Protein AF-A0A2V6PC06-F1 (afdb_monomer)

Radius of gyration: 14.91 Å; Cα contacts (8 Å, |Δi|>4): 81; chains: 1; bounding box: 37×32×38 Å

Structure (mmCIF, N/CA/C/O backbone):
data_AF-A0A2V6PC06-F1
#
_entry.id   AF-A0A2V6PC06-F1
#
loop_
_atom_site.group_PDB
_atom_site.id
_atom_site.type_symbol
_atom_site.label_atom_id
_atom_site.label_alt_id
_atom_site.label_comp_id
_atom_site.label_asym_id
_atom_site.label_entity_id
_atom_site.label_seq_id
_atom_site.pdbx_PDB_ins_code
_atom_site.Cartn_x
_atom_site.Cartn_y
_atom_site.Cartn_z
_atom_site.occupancy
_atom_site.B_iso_or_equiv
_atom_site.auth_seq_id
_atom_site.auth_comp_id
_atom_site.auth_asym_id
_atom_site.auth_atom_id
_atom_site.pdbx_PDB_model_num
ATOM 1 N N . MET A 1 1 ? 24.214 2.500 -16.877 1.00 36.25 1 MET A N 1
ATOM 2 C CA . MET A 1 1 ? 23.188 1.456 -17.055 1.00 36.25 1 MET A CA 1
ATOM 3 C C . MET A 1 1 ? 22.874 0.937 -15.667 1.00 36.25 1 MET A C 1
ATOM 5 O O . MET A 1 1 ? 23.649 0.161 -15.133 1.00 36.25 1 MET A O 1
ATOM 9 N N . SER A 1 2 ? 21.874 1.513 -15.006 1.00 41.78 2 SER A N 1
ATOM 10 C CA . SER A 1 2 ? 21.423 1.029 -13.702 1.00 41.78 2 SER A CA 1
ATOM 11 C C . SER A 1 2 ? 20.605 -0.231 -13.939 1.00 41.78 2 SER A C 1
ATOM 13 O O . SER A 1 2 ? 19.617 -0.174 -14.664 1.00 41.78 2 SER A O 1
ATOM 15 N N . ASP A 1 3 ? 21.072 -1.342 -13.379 1.00 44.47 3 ASP A N 1
ATOM 16 C CA . ASP A 1 3 ? 20.427 -2.652 -13.402 1.00 44.47 3 ASP A CA 1
ATOM 17 C C . ASP A 1 3 ? 18.937 -2.510 -13.053 1.00 44.47 3 ASP A C 1
ATOM 19 O O . ASP A 1 3 ? 18.581 -2.191 -11.916 1.00 44.47 3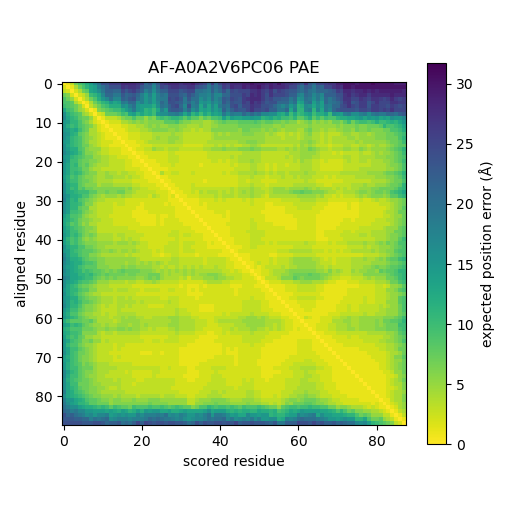 ASP A O 1
ATOM 23 N N . HIS A 1 4 ? 18.064 -2.712 -14.041 1.00 48.75 4 HIS A N 1
ATOM 24 C CA . HIS A 1 4 ? 16.606 -2.659 -13.875 1.00 48.75 4 HIS A CA 1
ATOM 25 C C . HIS A 1 4 ? 16.066 -3.804 -12.993 1.00 48.75 4 HIS A C 1
ATOM 27 O O . HIS A 1 4 ? 14.891 -3.802 -12.646 1.00 48.75 4 HIS A O 1
ATOM 33 N N . ASP A 1 5 ? 16.939 -4.731 -12.584 1.00 46.81 5 ASP A N 1
ATOM 34 C CA . ASP A 1 5 ? 16.669 -5.864 -11.693 1.00 46.81 5 ASP A CA 1
ATOM 35 C C . ASP A 1 5 ? 17.085 -5.610 -10.235 1.00 46.81 5 ASP A C 1
ATOM 37 O O . ASP A 1 5 ? 17.124 -6.535 -9.421 1.00 46.81 5 ASP A O 1
ATOM 41 N N . SER A 1 6 ? 17.433 -4.375 -9.858 1.00 52.31 6 SER A N 1
ATOM 42 C CA . SER A 1 6 ? 17.837 -4.083 -8.480 1.00 52.31 6 SER A CA 1
ATOM 43 C C . SER A 1 6 ? 16.620 -4.074 -7.548 1.00 52.31 6 SER A C 1
ATOM 45 O O . SER A 1 6 ? 16.055 -3.024 -7.231 1.00 52.31 6 SER A O 1
ATOM 47 N N . TYR A 1 7 ? 16.218 -5.267 -7.097 1.00 54.62 7 TYR A N 1
ATOM 48 C CA . TYR A 1 7 ? 15.315 -5.489 -5.970 1.00 54.62 7 TYR A CA 1
ATOM 49 C C . TYR A 1 7 ? 15.921 -4.836 -4.724 1.00 54.62 7 TYR A C 1
ATOM 51 O O . TYR A 1 7 ? 16.683 -5.447 -3.977 1.00 54.62 7 TYR A O 1
ATOM 59 N N . TRP A 1 8 ? 15.630 -3.546 -4.579 1.00 61.06 8 TRP A N 1
ATOM 60 C CA . TRP A 1 8 ? 15.506 -2.761 -3.358 1.00 61.06 8 TRP A CA 1
ATOM 61 C C . TRP A 1 8 ? 16.005 -3.461 -2.083 1.00 61.06 8 TRP A C 1
ATOM 63 O O . TRP A 1 8 ? 15.450 -4.504 -1.718 1.00 61.06 8 TRP A O 1
ATOM 73 N N . PRO A 1 9 ? 16.910 -2.878 -1.270 1.00 65.06 9 PRO A N 1
ATOM 74 C CA . PRO A 1 9 ? 16.914 -3.256 0.128 1.00 65.06 9 PRO A CA 1
ATOM 75 C C . PRO A 1 9 ? 15.637 -2.664 0.729 1.00 65.06 9 PRO A C 1
ATOM 77 O O . PRO A 1 9 ? 15.637 -1.553 1.261 1.00 65.06 9 PRO A O 1
ATOM 80 N N . LEU A 1 10 ? 14.526 -3.401 0.621 1.00 69.69 10 LEU A N 1
ATOM 81 C CA . LEU A 1 10 ? 13.370 -3.161 1.466 1.00 69.69 10 LEU A CA 1
ATOM 82 C C . LEU A 1 10 ? 13.898 -3.040 2.892 1.00 69.69 10 LEU A C 1
ATOM 84 O O . LEU A 1 10 ? 14.684 -3.904 3.309 1.00 69.69 10 LEU A O 1
ATOM 88 N N . PRO A 1 11 ? 13.524 -1.972 3.614 1.00 77.94 11 PRO A N 1
ATOM 89 C CA . PRO A 1 11 ? 14.014 -1.768 4.959 1.00 77.94 11 PRO A CA 1
ATOM 90 C C . PRO A 1 11 ? 13.922 -3.058 5.769 1.00 77.94 11 PRO A C 1
ATOM 92 O O . PRO A 1 11 ? 12.892 -3.734 5.743 1.00 77.94 11 PRO A O 1
ATOM 95 N N . TRP A 1 12 ? 15.008 -3.419 6.459 1.00 81.38 12 TRP A N 1
ATOM 96 C CA . TRP A 1 12 ? 15.164 -4.745 7.072 1.00 81.38 12 TRP A CA 1
ATOM 97 C C . TRP A 1 12 ? 13.955 -5.140 7.936 1.00 81.38 12 TRP A C 1
ATOM 99 O O . TRP A 1 12 ? 13.550 -6.299 7.947 1.00 81.38 12 TRP A O 1
ATOM 109 N N . TYR A 1 13 ? 13.338 -4.161 8.605 1.00 83.69 13 TYR A N 1
ATOM 110 C CA . TYR A 1 13 ? 12.182 -4.358 9.471 1.00 83.69 13 TYR A CA 1
ATOM 111 C C . TYR A 1 13 ? 10.941 -4.893 8.741 1.00 83.69 13 TYR A C 1
ATOM 113 O O . TYR A 1 13 ? 10.082 -5.487 9.389 1.00 83.69 13 TYR A O 1
ATOM 121 N N . LEU A 1 14 ? 10.832 -4.741 7.417 1.00 85.12 14 LEU A N 1
ATOM 122 C CA . LEU A 1 14 ? 9.750 -5.336 6.626 1.00 85.12 14 LEU A CA 1
ATOM 123 C C . LEU A 1 14 ? 9.904 -6.856 6.488 1.00 85.12 14 LEU A C 1
ATOM 125 O O . LEU A 1 14 ? 8.907 -7.549 6.304 1.00 85.12 14 LEU A O 1
ATOM 129 N N . ARG A 1 15 ? 11.115 -7.405 6.675 1.00 85.50 15 ARG A N 1
ATOM 130 C CA . ARG A 1 15 ? 11.359 -8.860 6.643 1.00 85.50 15 ARG A CA 1
ATOM 131 C C . ARG A 1 15 ? 10.679 -9.619 7.783 1.00 85.50 15 ARG A C 1
ATOM 133 O O . ARG A 1 15 ? 10.611 -10.841 7.737 1.00 85.50 15 ARG A O 1
ATOM 140 N N . ARG A 1 16 ? 10.159 -8.920 8.800 1.00 90.75 16 ARG A N 1
ATOM 141 C CA . ARG A 1 16 ? 9.359 -9.540 9.869 1.00 90.75 16 ARG A CA 1
ATOM 142 C C . ARG A 1 16 ? 8.019 -10.092 9.366 1.00 90.75 16 ARG A C 1
ATOM 144 O O . ARG A 1 16 ? 7.419 -10.924 10.038 1.00 90.75 16 ARG A O 1
ATOM 151 N N . PHE A 1 17 ? 7.522 -9.598 8.231 1.00 91.50 17 PHE A N 1
ATOM 152 C CA . PHE A 1 17 ? 6.275 -10.067 7.640 1.00 91.50 17 PHE A CA 1
ATOM 153 C C . PHE A 1 17 ? 6.541 -11.313 6.793 1.00 91.50 17 PHE A C 1
ATOM 155 O O . PHE A 1 17 ? 7.352 -11.288 5.875 1.00 91.50 17 PHE A O 1
ATOM 162 N N . THR A 1 18 ? 5.846 -12.408 7.101 1.00 91.38 18 THR A N 1
ATOM 163 C CA . THR A 1 18 ? 6.076 -13.721 6.470 1.00 91.38 18 THR A CA 1
ATOM 164 C C . THR A 1 18 ? 5.108 -14.039 5.331 1.00 91.38 18 THR A C 1
ATOM 166 O O . THR A 1 18 ? 5.341 -14.973 4.571 1.00 91.38 18 THR A O 1
ATOM 169 N N . ARG A 1 19 ? 4.021 -13.272 5.194 1.00 93.56 19 ARG A N 1
ATOM 170 C CA . ARG A 1 19 ? 3.019 -13.408 4.124 1.00 93.56 19 ARG A CA 1
ATOM 171 C C . ARG A 1 19 ? 3.140 -12.236 3.159 1.00 93.56 19 ARG A C 1
ATOM 173 O O . ARG A 1 19 ? 2.320 -11.325 3.179 1.00 93.56 19 ARG A O 1
ATOM 180 N N . VAL A 1 20 ? 4.213 -12.245 2.379 1.00 91.75 20 VAL A N 1
ATOM 181 C CA . VAL A 1 20 ? 4.553 -11.194 1.415 1.00 91.75 20 VAL A CA 1
ATOM 182 C C . VAL A 1 20 ? 4.829 -11.814 0.051 1.00 91.75 20 VAL A C 1
ATOM 184 O O . VAL A 1 20 ? 5.275 -12.956 -0.034 1.00 91.75 20 VAL A O 1
ATOM 187 N N . GLY A 1 21 ? 4.576 -11.053 -1.006 1.00 89.94 21 GLY A N 1
ATOM 188 C CA . GLY A 1 21 ? 5.049 -11.362 -2.349 1.00 89.94 21 GLY A CA 1
ATOM 189 C C . GLY A 1 21 ? 5.777 -10.156 -2.932 1.00 89.94 21 GLY A C 1
ATOM 190 O O . GLY A 1 21 ? 5.602 -9.031 -2.4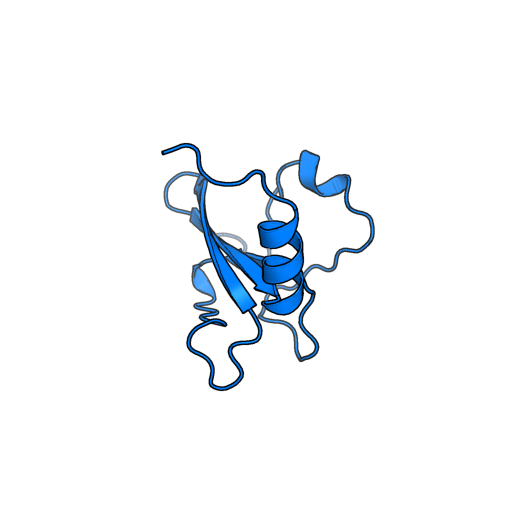58 1.00 89.94 21 GLY A O 1
ATOM 191 N N . TYR A 1 22 ? 6.611 -10.406 -3.936 1.00 88.56 22 TYR A N 1
ATOM 192 C CA . TYR A 1 22 ? 7.411 -9.390 -4.611 1.00 88.56 22 TYR A CA 1
ATOM 193 C C . TYR A 1 22 ? 7.122 -9.442 -6.105 1.00 88.56 22 TYR A C 1
ATOM 195 O O . TYR A 1 22 ? 7.104 -10.522 -6.694 1.00 88.56 22 TYR A O 1
ATOM 203 N N . TRP A 1 23 ? 6.903 -8.275 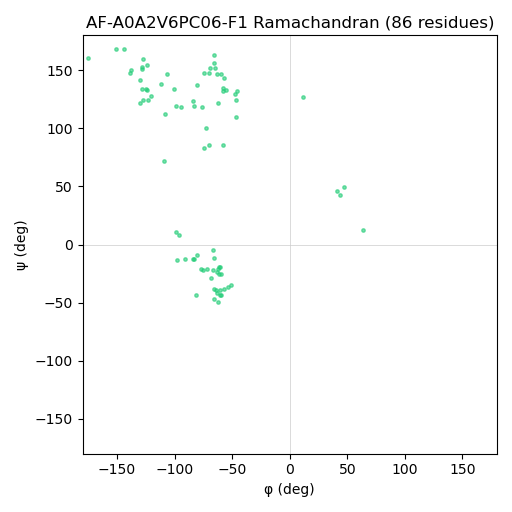-6.704 1.00 90.62 23 TRP A N 1
ATOM 204 C CA . TRP A 1 23 ? 6.600 -8.127 -8.123 1.00 90.62 23 TRP A CA 1
ATOM 205 C C . TRP A 1 23 ? 7.358 -6.933 -8.700 1.00 90.62 23 TRP A C 1
ATOM 207 O O . TRP A 1 23 ? 7.552 -5.932 -8.013 1.00 90.62 23 TRP A O 1
ATOM 217 N N . ASN A 1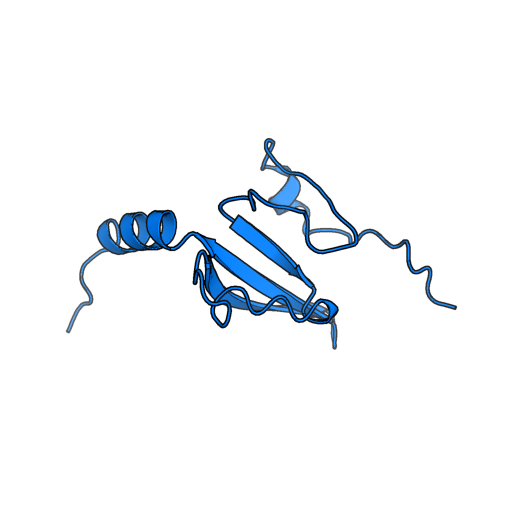 24 ? 7.729 -7.035 -9.978 1.00 89.81 24 ASN A N 1
ATOM 218 C CA . ASN A 1 24 ? 8.354 -5.951 -10.752 1.00 89.81 24 ASN A CA 1
ATOM 219 C C . ASN A 1 24 ? 7.337 -5.170 -11.596 1.00 89.81 24 ASN A C 1
ATOM 221 O O . ASN A 1 24 ? 7.700 -4.367 -12.448 1.00 89.81 24 ASN A O 1
ATOM 225 N N . ASN A 1 25 ? 6.056 -5.446 -11.387 1.00 91.00 25 ASN A N 1
ATOM 226 C CA . ASN A 1 25 ? 4.918 -4.808 -12.021 1.00 91.00 25 ASN A CA 1
ATOM 227 C C . ASN A 1 25 ? 3.741 -4.861 -11.045 1.00 91.00 25 ASN A C 1
ATOM 229 O O . ASN A 1 25 ? 3.776 -5.596 -10.056 1.00 91.00 25 ASN A O 1
ATOM 233 N N . ILE A 1 26 ? 2.673 -4.122 -11.336 1.00 91.50 26 ILE A N 1
ATOM 234 C CA . ILE A 1 26 ? 1.430 -4.256 -10.575 1.00 91.50 26 ILE A CA 1
ATOM 235 C C . ILE A 1 26 ? 0.903 -5.692 -10.752 1.00 91.50 26 ILE A C 1
ATOM 237 O O . ILE A 1 26 ? 0.723 -6.114 -11.901 1.00 91.50 26 ILE A O 1
ATOM 241 N N . PRO A 1 27 ? 0.713 -6.465 -9.663 1.00 92.12 27 PRO A N 1
ATOM 242 C CA . PRO A 1 27 ? 0.216 -7.829 -9.766 1.00 92.12 27 PRO A CA 1
ATOM 243 C C . PRO A 1 27 ? -1.228 -7.849 -10.284 1.00 92.12 27 PRO A C 1
ATOM 245 O O . PRO A 1 27 ? -1.951 -6.860 -10.129 1.00 92.12 27 PRO A O 1
ATOM 248 N N . PRO A 1 28 ? -1.665 -8.963 -10.896 1.00 89.50 28 PRO A N 1
ATOM 249 C CA . PRO A 1 28 ? -3.067 -9.145 -11.243 1.00 89.50 28 PRO A CA 1
ATOM 250 C C . PRO A 1 28 ? -3.933 -9.246 -9.981 1.00 89.50 28 PRO A C 1
ATOM 252 O O . PRO A 1 28 ? -3.438 -9.542 -8.892 1.00 89.50 28 PRO A O 1
ATOM 255 N N . ASP A 1 29 ? -5.240 -9.057 -10.146 1.00 88.50 29 ASP A N 1
ATOM 256 C CA . ASP A 1 29 ? -6.192 -9.275 -9.064 1.00 88.50 29 ASP A CA 1
ATOM 257 C C . ASP A 1 29 ? -6.212 -10.745 -8.593 1.00 88.50 29 ASP A C 1
ATOM 259 O O . ASP A 1 29 ? -6.075 -11.664 -9.409 1.00 88.50 29 ASP A O 1
ATOM 263 N N . PRO A 1 30 ? -6.442 -10.993 -7.290 1.00 90.31 30 PRO A N 1
ATOM 264 C CA . PRO A 1 30 ? -6.670 -9.992 -6.249 1.00 90.31 30 PRO A CA 1
ATOM 265 C C . PRO A 1 30 ? -5.367 -9.367 -5.722 1.00 90.31 30 PRO A C 1
ATOM 267 O O . PRO A 1 30 ? -4.400 -10.068 -5.421 1.00 90.31 30 PRO A O 1
ATOM 270 N N . LEU A 1 31 ? -5.380 -8.045 -5.534 1.00 93.75 31 LEU A N 1
ATOM 271 C CA . LEU A 1 31 ? -4.312 -7.324 -4.836 1.00 93.75 31 LEU A CA 1
ATOM 272 C C . LEU A 1 31 ? -4.230 -7.735 -3.356 1.00 93.75 31 LEU A C 1
ATOM 274 O O . LEU A 1 31 ? -5.231 -8.104 -2.735 1.00 93.75 31 LEU A O 1
ATOM 278 N N . ALA A 1 32 ? -3.034 -7.643 -2.770 1.00 95.75 32 ALA A N 1
ATOM 279 C CA . ALA A 1 32 ? -2.864 -7.845 -1.335 1.00 95.75 32 ALA A CA 1
ATOM 280 C C . ALA A 1 32 ? -3.484 -6.671 -0.549 1.00 95.75 32 ALA A C 1
ATOM 282 O O . ALA A 1 32 ? -3.385 -5.539 -1.011 1.00 95.75 32 ALA A O 1
ATOM 283 N N . PRO A 1 33 ? -4.026 -6.881 0.670 1.00 96.75 33 PRO A N 1
ATOM 284 C CA . PRO A 1 33 ? -4.676 -5.808 1.436 1.00 96.75 33 PRO A CA 1
ATOM 285 C C . PRO A 1 33 ? -3.778 -4.615 1.793 1.00 96.75 33 PRO A C 1
ATOM 287 O O . PRO A 1 33 ? -4.268 -3.547 2.160 1.00 96.75 33 PRO A O 1
ATOM 290 N N . ILE A 1 34 ? -2.459 -4.813 1.750 1.00 96.06 34 ILE A N 1
ATOM 291 C CA . ILE A 1 34 ? -1.450 -3.769 1.901 1.00 96.06 34 ILE A CA 1
ATOM 292 C C . ILE A 1 34 ? -0.507 -3.886 0.710 1.00 96.06 34 ILE A C 1
ATOM 294 O O . ILE A 1 34 ? 0.102 -4.938 0.503 1.00 96.06 34 I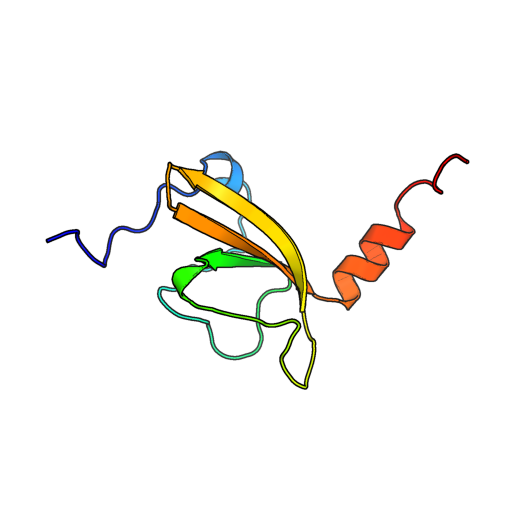LE A O 1
ATOM 298 N N . MET A 1 35 ? -0.351 -2.792 -0.027 1.00 95.56 35 MET A N 1
ATOM 299 C CA . MET A 1 35 ? 0.546 -2.695 -1.172 1.00 95.56 35 MET A CA 1
ATOM 300 C C . MET A 1 35 ? 1.571 -1.588 -0.908 1.00 95.56 35 MET A C 1
ATOM 302 O O . MET A 1 35 ? 1.206 -0.464 -0.571 1.00 95.56 35 MET A O 1
ATOM 306 N N . ILE A 1 36 ? 2.857 -1.908 -1.059 1.00 94.12 36 ILE A N 1
ATOM 307 C CA . ILE A 1 36 ? 3.954 -0.932 -1.071 1.00 94.12 36 ILE A CA 1
ATOM 308 C C . ILE A 1 36 ? 4.440 -0.867 -2.509 1.00 94.12 36 ILE A C 1
ATOM 310 O O . ILE A 1 36 ? 4.975 -1.852 -3.019 1.00 94.12 36 ILE A O 1
ATOM 314 N N . VAL A 1 37 ? 4.217 0.264 -3.166 1.00 93.81 37 VAL A N 1
ATOM 315 C CA . VAL A 1 37 ? 4.379 0.376 -4.616 1.00 93.81 37 VAL A CA 1
ATOM 316 C C . VAL A 1 37 ? 5.350 1.500 -4.935 1.00 93.81 37 VAL A C 1
ATOM 318 O O . VAL A 1 37 ? 5.234 2.583 -4.376 1.00 93.81 37 VAL A O 1
ATOM 321 N N . SER A 1 38 ? 6.321 1.261 -5.820 1.00 92.19 38 SER A N 1
ATOM 322 C CA . SER A 1 38 ? 7.147 2.354 -6.352 1.00 92.19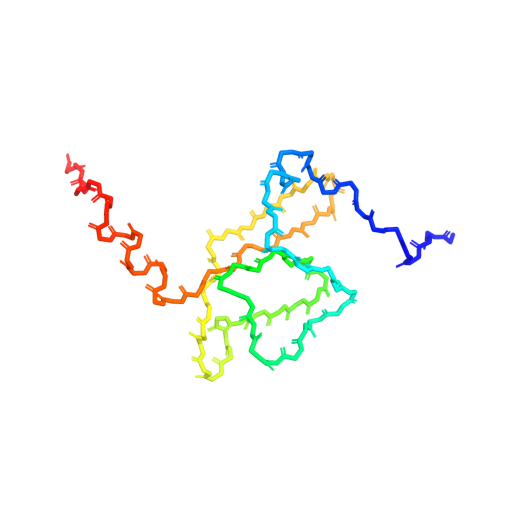 38 SER A CA 1
ATOM 323 C C . SER A 1 38 ? 6.247 3.385 -7.032 1.00 92.19 38 SER A C 1
ATOM 325 O O . SER A 1 38 ? 5.395 3.004 -7.837 1.00 92.19 38 SER A O 1
ATOM 327 N N . SER A 1 39 ? 6.466 4.675 -6.769 1.00 92.62 39 SER A N 1
ATOM 328 C CA . SER A 1 39 ? 5.695 5.752 -7.415 1.00 92.62 39 SER A CA 1
ATOM 329 C C . SER A 1 39 ? 5.861 5.763 -8.942 1.00 92.62 39 SER A C 1
ATOM 331 O O . SER A 1 39 ? 5.040 6.316 -9.668 1.00 92.62 39 SER A O 1
ATOM 333 N N . GLU A 1 40 ? 6.918 5.126 -9.456 1.00 92.31 40 GLU A N 1
ATOM 334 C CA . GLU A 1 40 ? 7.163 4.955 -10.894 1.00 92.31 40 GLU A CA 1
ATOM 335 C C . GLU A 1 40 ? 6.084 4.111 -11.589 1.00 92.31 40 GLU A C 1
ATOM 337 O O . GLU A 1 40 ? 5.885 4.255 -12.793 1.00 92.31 40 GLU A O 1
ATOM 342 N N . PHE A 1 41 ? 5.366 3.255 -10.851 1.00 92.25 41 PHE A N 1
ATOM 343 C CA . PHE A 1 41 ? 4.289 2.439 -11.418 1.00 92.25 41 PHE A CA 1
ATOM 344 C C . PHE A 1 41 ? 2.963 3.184 -11.579 1.00 92.25 41 PHE A C 1
ATOM 346 O O . PHE A 1 41 ? 2.059 2.624 -12.197 1.00 92.25 41 PHE A O 1
ATOM 353 N N . GLN A 1 42 ? 2.833 4.402 -11.035 1.00 91.56 42 GLN A N 1
ATOM 354 C CA . GLN A 1 42 ? 1.625 5.231 -11.144 1.00 91.56 42 GLN A CA 1
ATOM 355 C C . GLN A 1 42 ? 0.343 4.433 -10.833 1.00 91.56 42 GLN A C 1
ATOM 357 O O . GLN A 1 42 ? -0.598 4.396 -11.626 1.00 91.56 42 GLN A O 1
ATOM 362 N N . ALA A 1 43 ? 0.337 3.713 -9.705 1.00 92.88 43 ALA A N 1
ATOM 363 C CA . ALA A 1 43 ? -0.659 2.674 -9.443 1.00 92.88 43 ALA A CA 1
ATOM 364 C C . ALA A 1 43 ? -2.089 3.215 -9.325 1.00 92.88 43 ALA A C 1
ATOM 366 O O . ALA A 1 43 ? -3.021 2.554 -9.808 1.00 92.88 43 ALA A O 1
ATOM 367 N N . ALA A 1 44 ? -2.226 4.382 -8.678 1.00 92.19 44 ALA A N 1
ATOM 368 C CA . ALA A 1 44 ? -3.448 5.179 -8.546 1.00 92.19 44 ALA A CA 1
ATOM 369 C C . ALA A 1 44 ? -4.694 4.335 -8.216 1.00 92.19 44 ALA A C 1
ATOM 371 O O . ALA A 1 44 ? -5.753 4.497 -8.820 1.00 92.19 44 ALA A O 1
ATOM 372 N N . PHE A 1 45 ? -4.563 3.364 -7.298 1.00 92.94 45 PHE A N 1
ATOM 373 C CA . PHE A 1 45 ? -5.643 2.417 -6.971 1.00 92.94 45 PHE A CA 1
ATOM 374 C C . PHE A 1 45 ? -6.913 3.108 -6.447 1.00 92.94 45 PHE A C 1
ATOM 376 O O . PHE A 1 45 ? -8.013 2.570 -6.579 1.00 92.94 45 PHE A O 1
ATOM 383 N N . ASP A 1 46 ? -6.756 4.291 -5.866 1.00 89.81 46 ASP A N 1
ATOM 384 C CA . ASP A 1 46 ? -7.803 5.167 -5.352 1.00 89.81 46 ASP A CA 1
ATOM 385 C C . ASP A 1 46 ? -8.559 5.947 -6.443 1.00 89.81 46 ASP A C 1
ATOM 387 O O . ASP A 1 46 ? -9.717 6.327 -6.232 1.00 89.81 46 ASP A O 1
ATOM 391 N N . ASP A 1 47 ? -7.957 6.102 -7.623 1.00 90.69 47 ASP A N 1
ATOM 392 C CA . ASP A 1 47 ? -8.580 6.714 -8.803 1.00 90.69 47 ASP A CA 1
ATOM 393 C C . ASP A 1 47 ? -9.286 5.692 -9.708 1.00 90.69 47 ASP A C 1
ATOM 395 O O . ASP A 1 47 ? -10.065 6.065 -10.592 1.00 90.69 47 ASP A O 1
ATOM 399 N N . ARG A 1 48 ? -9.057 4.391 -9.492 1.00 89.62 48 ARG A N 1
ATOM 400 C CA . ARG A 1 48 ? -9.706 3.330 -10.275 1.00 89.62 48 ARG A CA 1
ATOM 401 C C . ARG A 1 48 ? -11.207 3.238 -9.973 1.00 89.62 48 ARG A C 1
ATOM 403 O O . ARG A 1 48 ? -11.617 3.535 -8.851 1.00 89.62 48 ARG A O 1
ATOM 410 N N . PRO A 1 49 ? -12.048 2.776 -10.918 1.00 88.69 49 PRO A N 1
ATOM 411 C CA . PRO A 1 49 ? -13.494 2.660 -10.707 1.00 88.69 49 PRO A CA 1
ATOM 412 C C . PRO A 1 49 ? -13.890 1.855 -9.460 1.00 88.69 49 PRO A C 1
ATOM 414 O O . PRO A 1 49 ? -14.853 2.205 -8.779 1.00 88.69 49 PRO A O 1
ATOM 417 N N . GLU A 1 50 ? -13.144 0.797 -9.144 1.00 88.69 50 GLU A N 1
ATOM 418 C CA . GLU A 1 50 ? -13.393 -0.085 -8.004 1.00 88.69 50 GLU A CA 1
ATOM 419 C C . GLU A 1 50 ? -12.992 0.512 -6.647 1.00 88.69 50 GLU A C 1
ATOM 421 O O . GLU A 1 50 ? -13.507 0.057 -5.623 1.00 88.69 50 GLU A O 1
ATOM 426 N N . LYS A 1 51 ? -12.084 1.503 -6.626 1.00 88.50 51 LYS A N 1
ATOM 427 C CA . LYS A 1 51 ? -11.540 2.152 -5.414 1.00 88.50 51 LYS A CA 1
ATOM 428 C C . LYS A 1 51 ? -11.241 1.165 -4.281 1.00 88.50 51 LYS A C 1
ATOM 430 O O . LYS A 1 51 ? -11.639 1.367 -3.132 1.00 88.50 51 LYS A O 1
ATOM 435 N N . SER A 1 52 ? -10.588 0.052 -4.614 1.00 93.38 52 SER A N 1
ATOM 436 C CA . SER A 1 52 ? -10.365 -1.060 -3.682 1.00 93.38 52 SER A CA 1
ATOM 437 C C . SER A 1 52 ? -9.399 -0.693 -2.552 1.00 93.38 52 SER A C 1
ATOM 439 O O . SER A 1 52 ? -9.525 -1.201 -1.434 1.00 93.38 52 SER A O 1
ATOM 441 N N . HIS A 1 53 ? -8.473 0.226 -2.828 1.00 96.75 53 HIS A N 1
ATOM 442 C CA . HIS A 1 53 ? -7.456 0.703 -1.901 1.00 96.75 53 HIS A CA 1
ATOM 443 C C . HIS A 1 53 ? -7.458 2.230 -1.830 1.00 96.75 53 HIS A C 1
ATOM 445 O O . HIS A 1 53 ? -7.809 2.901 -2.796 1.00 96.75 53 HIS A O 1
ATOM 451 N N . LEU A 1 54 ? -7.030 2.768 -0.690 1.00 95.94 54 LEU A N 1
ATOM 452 C CA . LEU A 1 54 ? -6.714 4.187 -0.520 1.00 95.94 54 LEU A CA 1
ATOM 453 C C . LEU A 1 54 ? -5.200 4.393 -0.441 1.00 95.94 54 LEU A C 1
ATOM 455 O O . LEU A 1 54 ? -4.504 3.547 0.129 1.00 95.94 54 LEU A O 1
ATOM 459 N N . MET A 1 55 ? -4.695 5.521 -0.950 1.00 96.06 55 MET A N 1
ATOM 460 C CA . MET A 1 55 ? -3.318 5.935 -0.687 1.00 96.06 55 MET A CA 1
ATOM 461 C C . MET A 1 55 ? -3.210 6.431 0.762 1.00 96.06 55 MET A C 1
ATOM 463 O O . MET A 1 55 ? -3.598 7.548 1.095 1.00 96.06 55 MET A O 1
ATOM 467 N N . ALA A 1 56 ? -2.708 5.572 1.646 1.00 95.62 56 ALA A N 1
ATOM 468 C CA . ALA A 1 56 ? -2.539 5.859 3.069 1.00 95.62 56 ALA A CA 1
ATOM 469 C C . ALA A 1 56 ? -1.229 6.604 3.376 1.00 95.62 56 ALA A C 1
ATOM 471 O O . ALA A 1 56 ? -1.050 7.107 4.485 1.00 95.62 56 ALA A O 1
ATOM 472 N N . GLY A 1 57 ? -0.301 6.678 2.420 1.00 95.25 57 GLY A N 1
ATOM 473 C CA . GLY A 1 57 ? 0.907 7.478 2.580 1.00 95.25 57 GLY A CA 1
ATOM 474 C C . GLY A 1 57 ? 1.790 7.523 1.341 1.00 95.25 57 GLY A C 1
ATOM 475 O O . GLY A 1 57 ? 1.719 6.658 0.472 1.00 95.25 57 GLY A O 1
ATOM 476 N N . TYR A 1 58 ? 2.654 8.535 1.311 1.00 95.38 58 TYR A N 1
ATOM 477 C CA . TYR A 1 58 ? 3.670 8.752 0.290 1.00 95.38 58 TYR A CA 1
ATOM 478 C C . TYR A 1 58 ? 5.009 8.991 0.983 1.00 95.38 58 TYR A C 1
ATOM 480 O O . TYR A 1 58 ? 5.133 9.893 1.815 1.00 95.38 58 TYR A O 1
ATOM 488 N N . PHE A 1 59 ? 6.003 8.161 0.683 1.00 92.44 59 PHE A N 1
ATOM 489 C CA . PHE A 1 59 ? 7.248 8.107 1.443 1.00 92.44 59 PHE A CA 1
ATOM 490 C C . PHE A 1 59 ? 8.455 8.189 0.522 1.00 92.44 59 PHE A C 1
ATOM 492 O O . PHE A 1 59 ? 8.492 7.569 -0.537 1.00 92.44 59 PHE A O 1
ATOM 499 N N . GLN A 1 60 ? 9.486 8.904 0.964 1.00 91.50 60 GLN A N 1
ATOM 500 C CA . GLN A 1 60 ? 10.789 8.915 0.312 1.00 91.50 60 GLN A CA 1
ATOM 501 C C . GLN A 1 60 ? 11.696 7.880 0.982 1.00 91.50 60 GLN A C 1
ATOM 503 O O . GLN A 1 60 ? 11.987 8.010 2.170 1.00 91.50 60 GLN A O 1
ATOM 508 N N . LEU A 1 61 ? 12.169 6.866 0.245 1.00 84.38 61 LEU A N 1
ATOM 509 C CA . LEU A 1 61 ? 13.137 5.921 0.821 1.00 84.38 61 LEU A CA 1
ATOM 510 C C . LEU A 1 61 ? 14.563 6.474 0.787 1.00 84.38 61 LEU A C 1
ATOM 512 O O . LEU A 1 61 ? 15.327 6.312 1.736 1.00 84.38 61 LEU A O 1
ATOM 516 N N . ARG A 1 62 ? 14.936 7.081 -0.339 1.00 85.25 62 ARG A N 1
ATOM 517 C CA . ARG A 1 62 ? 16.226 7.745 -0.553 1.00 85.25 62 ARG A CA 1
ATOM 518 C C . ARG A 1 62 ? 16.009 8.976 -1.434 1.00 85.25 62 ARG A C 1
ATOM 520 O O . ARG A 1 62 ? 14.928 9.085 -2.019 1.00 85.25 62 ARG A O 1
ATOM 527 N N . PRO A 1 63 ? 16.997 9.879 -1.576 1.00 91.62 63 PRO A N 1
ATOM 528 C CA . PRO A 1 63 ? 16.859 11.029 -2.459 1.00 91.62 63 PRO A CA 1
ATOM 529 C C . PRO A 1 63 ? 16.305 10.618 -3.826 1.00 91.62 63 PRO A C 1
ATOM 531 O O . PRO A 1 63 ? 16.834 9.717 -4.474 1.00 91.62 63 PRO A O 1
ATOM 534 N N . GLN A 1 64 ? 15.203 11.267 -4.202 1.00 89.00 64 GLN A N 1
ATOM 535 C CA . GLN A 1 64 ? 14.491 11.085 -5.471 1.00 89.00 64 GLN A CA 1
ATOM 536 C C . GLN A 1 64 ? 13.868 9.703 -5.722 1.00 89.00 64 GLN A C 1
ATOM 538 O O . GLN A 1 64 ? 13.426 9.464 -6.841 1.00 89.00 64 GLN A O 1
ATOM 543 N N . VAL A 1 65 ? 13.770 8.820 -4.721 1.00 87.88 65 VAL A N 1
ATOM 544 C CA . VAL A 1 65 ? 12.993 7.583 -4.878 1.00 87.88 65 VAL A CA 1
ATOM 545 C C . VAL A 1 65 ? 11.915 7.444 -3.827 1.00 87.88 65 VAL A C 1
ATOM 547 O O . VAL A 1 65 ? 12.184 7.468 -2.620 1.00 87.88 65 VAL A O 1
ATOM 550 N N . PHE A 1 66 ? 10.697 7.270 -4.325 1.00 91.31 66 PHE A N 1
ATOM 551 C CA . PHE A 1 66 ? 9.476 7.323 -3.551 1.00 91.31 66 PHE A CA 1
ATOM 552 C C . PHE A 1 66 ? 8.665 6.044 -3.706 1.00 91.31 66 PHE A C 1
ATOM 554 O O . PHE A 1 66 ? 8.769 5.322 -4.699 1.00 91.31 66 PHE A O 1
ATOM 561 N N . PHE A 1 67 ? 7.855 5.769 -2.694 1.00 93.06 67 PHE A N 1
ATOM 562 C CA . PHE A 1 67 ? 6.864 4.715 -2.736 1.00 93.06 67 PHE A CA 1
ATOM 563 C C . PHE A 1 67 ? 5.554 5.182 -2.112 1.00 93.06 67 PHE A C 1
ATOM 565 O O . PHE A 1 67 ? 5.521 6.007 -1.193 1.00 93.06 67 PHE A O 1
ATOM 572 N N . GLU A 1 68 ? 4.480 4.606 -2.617 1.00 95.38 68 GLU A N 1
ATOM 573 C CA . GLU A 1 68 ? 3.111 4.800 -2.182 1.00 95.38 68 GLU A CA 1
ATOM 574 C C . GLU A 1 68 ? 2.712 3.614 -1.299 1.00 95.38 68 GLU A C 1
ATOM 576 O O . GLU A 1 68 ? 2.989 2.450 -1.618 1.00 95.38 68 GLU A O 1
ATOM 581 N N . LEU A 1 69 ? 2.082 3.908 -0.164 1.00 95.75 69 LEU A N 1
ATOM 582 C CA . LEU A 1 69 ? 1.443 2.916 0.689 1.00 95.75 69 LEU A CA 1
ATOM 583 C C . LEU A 1 69 ? -0.046 2.911 0.384 1.00 95.75 69 LEU A C 1
ATOM 585 O O . LEU A 1 69 ? -0.738 3.896 0.642 1.00 95.75 69 LEU A O 1
ATOM 589 N N . TYR A 1 70 ? -0.538 1.769 -0.069 1.00 97.44 70 TYR A N 1
ATOM 590 C CA . TYR A 1 70 ? -1.953 1.541 -0.292 1.00 97.44 70 TYR A CA 1
ATOM 591 C C . TYR A 1 70 ? -2.507 0.524 0.697 1.00 97.44 70 TYR A C 1
ATOM 593 O O . TYR A 1 70 ? -1.874 -0.496 0.979 1.00 97.44 70 TYR A O 1
ATOM 601 N N . VAL A 1 71 ? -3.705 0.803 1.210 1.00 97.88 71 VAL A N 1
ATOM 602 C CA . VAL A 1 71 ? -4.414 -0.061 2.161 1.00 97.88 71 VAL A CA 1
ATOM 603 C C . VAL A 1 71 ? -5.821 -0.320 1.645 1.00 97.88 71 VAL A C 1
ATOM 605 O O . VAL A 1 71 ? -6.505 0.612 1.219 1.00 97.88 71 VAL A O 1
ATOM 608 N N . GLU A 1 72 ? -6.262 -1.576 1.686 1.00 97.69 72 GLU A N 1
ATOM 609 C CA . GLU A 1 72 ? -7.626 -1.957 1.323 1.00 97.69 72 GLU A CA 1
ATOM 610 C C . GLU A 1 72 ? -8.633 -1.149 2.150 1.00 97.69 72 GLU A C 1
ATOM 612 O O . GLU A 1 72 ? -8.532 -1.051 3.378 1.00 97.69 72 GLU A O 1
ATOM 617 N N . VAL A 1 73 ? -9.651 -0.598 1.489 1.00 96.44 73 VAL A N 1
ATOM 618 C CA . VAL A 1 73 ? -10.633 0.290 2.126 1.00 96.44 73 VAL A CA 1
ATOM 619 C C . VAL A 1 73 ? -11.332 -0.368 3.318 1.00 96.44 73 VAL A C 1
ATOM 621 O O . VAL A 1 73 ? -11.588 0.301 4.321 1.00 96.44 73 VAL A O 1
ATOM 624 N N . LYS A 1 74 ? -11.646 -1.668 3.247 1.00 95.69 74 LYS A N 1
ATOM 625 C CA . LYS A 1 74 ? -12.277 -2.384 4.370 1.00 95.69 74 LYS A CA 1
ATOM 626 C C . LYS A 1 74 ? -11.337 -2.467 5.570 1.00 95.69 74 LYS A C 1
ATOM 628 O O . LYS A 1 74 ? -11.747 -2.127 6.676 1.00 95.69 74 LYS A O 1
ATOM 633 N N . LEU A 1 75 ? -10.081 -2.848 5.336 1.00 96.69 75 LEU A N 1
ATOM 634 C CA . LEU A 1 75 ? -9.055 -2.931 6.373 1.00 96.69 75 LEU A CA 1
ATOM 635 C C . LEU A 1 75 ? -8.819 -1.569 7.037 1.00 96.69 75 LEU A C 1
ATOM 637 O O . LEU A 1 75 ? -8.764 -1.479 8.262 1.00 96.69 75 LEU A O 1
ATOM 641 N N . TRP A 1 76 ? -8.748 -0.500 6.244 1.00 96.00 76 TRP A N 1
ATOM 642 C CA . TRP A 1 76 ? -8.566 0.853 6.765 1.00 96.00 76 TRP A CA 1
ATOM 643 C C . TRP A 1 76 ? -9.725 1.319 7.641 1.00 96.00 76 TRP A C 1
ATOM 645 O O . TRP A 1 76 ? -9.498 1.892 8.703 1.00 96.00 76 TRP A O 1
ATOM 655 N N . ARG A 1 77 ? -10.973 1.035 7.248 1.00 95.44 77 ARG A N 1
ATOM 656 C CA . ARG A 1 77 ? -12.142 1.366 8.077 1.00 95.44 77 ARG A CA 1
ATOM 657 C C . ARG A 1 77 ? -12.096 0.662 9.429 1.00 95.44 77 ARG A C 1
ATOM 659 O O . ARG A 1 77 ? -12.390 1.298 10.437 1.00 95.44 77 ARG A O 1
ATOM 666 N N . GLU A 1 78 ? -11.729 -0.617 9.461 1.00 96.69 78 GLU A N 1
ATOM 667 C CA . GLU A 1 78 ? -11.590 -1.351 10.725 1.00 96.69 78 GLU A CA 1
ATOM 668 C C . GLU A 1 78 ? -10.447 -0.799 11.583 1.00 96.69 78 GLU A C 1
ATOM 670 O O . GLU A 1 78 ? -10.605 -0.647 12.793 1.00 96.69 78 GLU A O 1
ATOM 675 N N . TYR A 1 79 ? -9.331 -0.407 10.963 1.00 94.44 79 TYR A N 1
ATOM 676 C CA . TYR A 1 79 ? -8.243 0.261 11.671 1.00 94.44 79 TYR A CA 1
ATOM 677 C C . TYR A 1 79 ? -8.682 1.599 12.281 1.00 94.44 79 TYR A C 1
ATOM 679 O O . TYR A 1 79 ? -8.479 1.811 13.474 1.00 94.44 79 TYR A O 1
ATOM 687 N N . VAL A 1 80 ? -9.341 2.473 11.513 1.00 93.75 80 VAL A N 1
ATOM 688 C CA . VAL A 1 80 ? -9.805 3.786 11.999 1.00 93.75 80 VAL A CA 1
ATOM 689 C C . VAL A 1 80 ? -10.784 3.643 13.167 1.00 93.75 80 VAL A C 1
ATOM 691 O O . VAL A 1 80 ? -10.675 4.384 14.136 1.00 93.75 80 VAL A O 1
ATOM 694 N N . LYS A 1 81 ? -11.685 2.651 13.142 1.00 95.56 81 LYS A N 1
ATOM 695 C CA . LYS A 1 81 ? -12.587 2.359 14.276 1.00 95.56 81 LYS A CA 1
ATOM 696 C C . LYS A 1 81 ? -11.847 1.967 15.559 1.00 95.56 81 LYS A C 1
ATOM 698 O O . LYS A 1 81 ? -12.406 2.111 16.642 1.00 95.56 81 LYS A O 1
ATOM 703 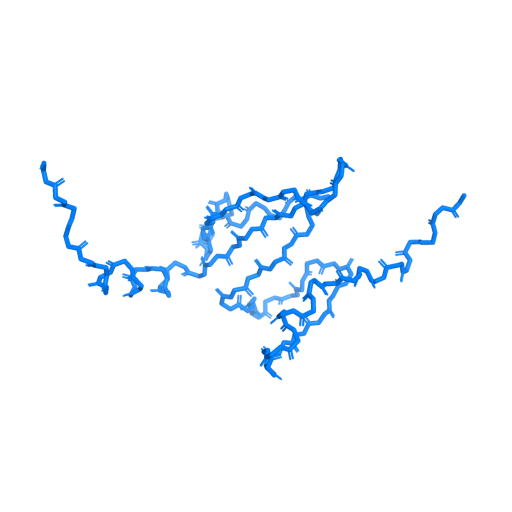N N . SER A 1 82 ? -10.633 1.428 15.438 1.00 95.25 82 SER A N 1
ATOM 704 C CA . SER A 1 82 ? -9.798 1.039 16.580 1.00 95.25 82 SER A CA 1
ATOM 705 C C . SER A 1 82 ? -8.998 2.204 17.172 1.00 95.25 82 SER A C 1
ATOM 707 O O . SER A 1 82 ? -8.438 2.063 18.260 1.00 95.25 82 SER A O 1
ATOM 709 N N . LEU A 1 83 ? -8.928 3.344 16.474 1.00 93.12 83 LEU A N 1
ATOM 710 C CA . LEU A 1 83 ? -8.214 4.524 16.948 1.00 93.12 83 LEU A CA 1
ATOM 711 C C . LEU A 1 83 ? -9.000 5.218 18.069 1.00 93.12 83 LEU A C 1
ATOM 713 O O . LEU A 1 83 ? -10.234 5.204 18.062 1.00 93.12 83 LEU A O 1
ATOM 717 N N . PRO A 1 84 ? -8.306 5.839 19.040 1.00 91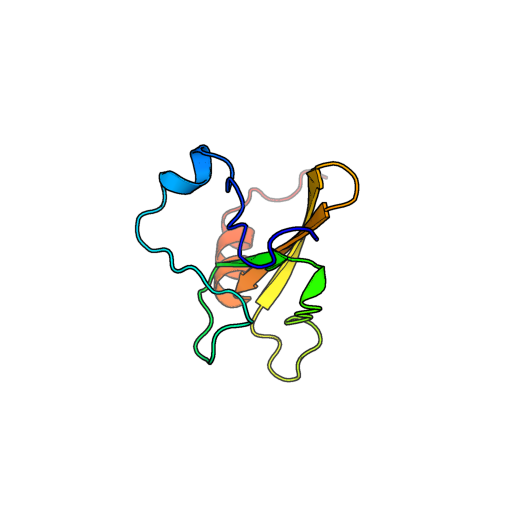.12 84 PRO A N 1
ATOM 718 C CA . PRO A 1 84 ? -8.976 6.691 20.009 1.00 91.12 84 PRO A CA 1
ATOM 719 C C . PRO A 1 84 ? -9.693 7.841 19.284 1.00 91.12 84 PRO A C 1
ATOM 721 O O . PRO A 1 84 ? -9.187 8.316 18.262 1.00 91.12 84 PRO A O 1
ATOM 724 N N . PRO A 1 85 ? -10.842 8.309 19.803 1.00 86.75 85 PRO A N 1
ATOM 725 C CA . PRO A 1 85 ? -11.482 9.504 19.277 1.00 86.75 85 PRO A CA 1
ATOM 726 C C . PRO A 1 85 ? -10.507 10.683 19.338 1.00 86.75 85 PRO A C 1
ATOM 728 O O . PRO A 1 85 ? -9.701 10.794 20.269 1.00 86.75 85 PRO A O 1
ATOM 731 N N . GLU A 1 86 ? -10.577 11.537 18.323 1.00 83.25 86 GLU A N 1
ATOM 732 C CA . GLU A 1 86 ? -9.796 12.766 18.267 1.00 83.25 86 GLU A CA 1
ATOM 733 C C . GLU A 1 86 ? -10.120 13.612 19.507 1.00 83.25 86 GLU A C 1
ATOM 735 O O . GLU A 1 86 ? -11.277 13.717 19.916 1.00 83.25 86 GLU A O 1
ATOM 740 N N . LYS A 1 87 ? -9.081 14.117 20.179 1.00 74.56 87 LYS A N 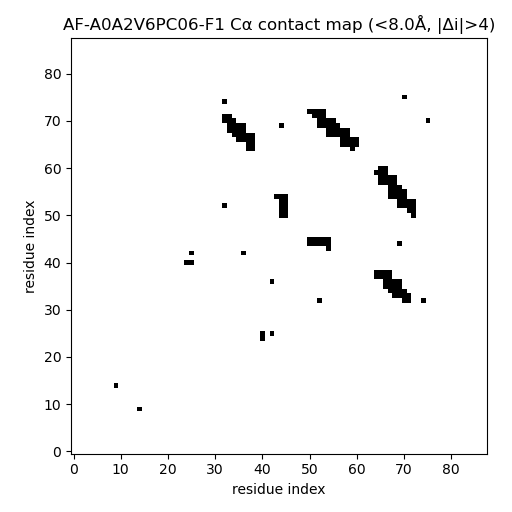1
ATOM 741 C CA . LYS A 1 87 ? -9.268 15.043 21.296 1.00 74.56 87 LYS A CA 1
ATOM 742 C C . LYS A 1 87 ? -9.451 16.432 20.698 1.00 74.56 87 LYS A C 1
ATOM 744 O O . LYS A 1 87 ? -8.538 16.886 20.013 1.00 74.56 87 LYS A O 1
ATOM 749 N N . ASP A 1 88 ? -10.608 17.033 20.965 1.00 65.56 88 ASP A N 1
ATOM 750 C CA . ASP A 1 88 ? -10.927 18.428 20.633 1.00 65.56 88 ASP A CA 1
ATOM 751 C C . ASP A 1 88 ? -9.887 19.421 21.186 1.00 65.56 88 ASP A C 1
ATOM 753 O O . ASP A 1 88 ? -9.366 19.186 22.308 1.00 65.56 88 ASP A O 1
#

Solvent-accessible surface area (backbone atoms only — not comparable to full-atom values): 5865 Å² total; per-residue (Å²): 135,79,69,90,78,69,79,65,86,66,60,72,79,60,68,76,58,85,89,74,86,86,73,99,57,87,74,68,85,82,72,66,63,65,42,83,39,55,55,89,68,66,72,58,48,53,76,40,96,79,42,58,25,38,78,78,43,78,44,74,82,49,95,98,39,48,32,35,34,32,34,23,47,68,62,49,54,57,51,57,72,70,49,79,79,84,81,131

Nearest PDB structures (foldseek):
  3v8h-assembly2_C  TM=5.119E-01  e=8.934E-01  Burkholderia thailandensis E264
  3v8h-assembly1_D  TM=5.089E-01  e=1.226E+00  Burkholderia thailandensis E264
  3v8h-assembly2_B  TM=4.903E-01  e=1.580E+00  Burkholderia thailandensis E264
  3bln-assembly1_A-2  TM=4.479E-01  e=4.641E+00  Bacillus cereus ATCC 10987
  4ppc-assembly3_A  TM=2.761E-01  e=4.088E+00  Homo sapiens

pLDDT: mean 86.88, std 13.85, range [36.25, 97.88]

Mean predicted aligned error: 6.11 Å

Sequence (88 aa):
MSDHDSYWPLPWYLRRFTRVGYWNNIPPDPLAPIMIVSSEFQAAFDDRPEKSHLMAGYFQLRPQVFFELYVEVKLWREYVKSLPPEKD

Foldseek 3Di:
DPPLPPPDPPPPVVVVDPPDDDDSAQDDPPDDQKDKAWVVNVPPCCPDPVNQWDFPDWDDPDVPTIITIIGGPVVVVVVVVVDDPDDD

Secondary structure (DSSP, 8-state):
---TT------GGGGG-SS----SSPPPSSPPSEEEEEGGG---TTTSTT--EEEEEEEEEETTEEEEEEEEHHHHHHHHHHSPPPP-